Protein AF-A0A5B6YR43-F1 (afdb_monomer_lite)

Organism: Davidia involucrata (NCBI:txid16924)

Foldseek 3Di:
DVVVCVVCVQADDDVPAPPPPPVLVVVLVCLQCVLVVCVVVVNLLVSLVSLVVSVVHPNVHPPVSVLSSLQVNLVSLVPPPDFHDDDPPDPDDPTSNRSSVVSVVVSVVD

pLDDT: mean 85.75, std 12.37, range [51.12, 97.0]

Secondary structure (DSSP, 8-state):
-HHHHHH-TT-SPTT-S-TT-HHHHHHHHHHHHHHHHHHHTT-HHHHHHHHHHHHHS-----HHHHHHHHHHHHHHHHH-S--PPPPTT-S---SHHHHHHHHHHHHHT-

Sequence (110 aa):
LDTVESALPNGMPEGGISEDCKLQEMFHKALELLPKLWIRVGLVDEAITAYRRALVRPWNLDPRRLASVQKDLAATLLYGSVEASLPPQLSTPKNNTEEAILLLFILMKK

InterPro domains:
  IPR043376 Protein NPG1-like [PTHR44102] (1-110)

Structure (mmCIF, N/CA/C/O backbone):
data_AF-A0A5B6YR43-F1
#
_entry.id   AF-A0A5B6YR43-F1
#
loop_
_atom_site.group_PDB
_atom_site.id
_atom_site.type_symbol
_atom_site.label_atom_id
_atom_site.label_alt_id
_atom_site.label_comp_id
_atom_site.label_asym_id
_atom_site.label_entity_id
_atom_site.label_seq_id
_atom_site.pdbx_PDB_ins_code
_atom_site.Cartn_x
_atom_site.Cartn_y
_atom_site.Cartn_z
_atom_site.occupancy
_atom_site.B_iso_or_equiv
_atom_site.auth_seq_id
_atom_site.auth_comp_id
_atom_site.auth_asym_id
_atom_site.auth_atom_id
_atom_site.pdbx_PDB_model_num
ATOM 1 N N . LEU A 1 1 ? 0.861 -11.986 -5.168 1.00 81.56 1 LEU A N 1
ATOM 2 C CA . LEU A 1 1 ? 1.995 -11.057 -4.965 1.00 81.56 1 LEU A CA 1
ATOM 3 C C . LEU A 1 1 ? 3.253 -11.846 -4.617 1.00 81.56 1 LEU A C 1
ATOM 5 O O . LEU A 1 1 ? 4.288 -11.595 -5.218 1.00 81.56 1 LEU A O 1
ATOM 9 N N . ASP A 1 2 ? 3.116 -12.883 -3.788 1.00 87.94 2 ASP A N 1
ATOM 10 C CA . ASP A 1 2 ? 4.211 -13.736 -3.304 1.00 87.94 2 ASP A CA 1
ATOM 11 C C . ASP A 1 2 ? 5.076 -14.334 -4.423 1.00 87.94 2 ASP A C 1
ATOM 13 O O . ASP A 1 2 ? 6.296 -14.306 -4.336 1.00 87.94 2 ASP A O 1
ATOM 17 N N . THR A 1 3 ? 4.475 -14.804 -5.524 1.00 90.00 3 THR A N 1
ATOM 18 C CA . THR A 1 3 ? 5.237 -15.324 -6.674 1.00 90.00 3 THR A CA 1
ATOM 19 C C . THR A 1 3 ? 6.151 -14.261 -7.286 1.00 90.00 3 THR A C 1
ATOM 21 O O . THR A 1 3 ? 7.321 -14.534 -7.540 1.00 90.00 3 THR A O 1
ATOM 24 N N . VAL A 1 4 ? 5.651 -13.038 -7.488 1.00 87.69 4 VAL A N 1
ATOM 25 C CA . VAL A 1 4 ? 6.449 -11.944 -8.066 1.00 87.69 4 VAL A CA 1
ATOM 26 C C . VAL A 1 4 ? 7.500 -11.467 -7.067 1.00 87.69 4 VAL A C 1
ATOM 28 O O . VAL A 1 4 ? 8.645 -11.282 -7.454 1.00 87.69 4 VAL A O 1
ATOM 31 N N . GLU A 1 5 ? 7.153 -11.355 -5.784 1.00 87.31 5 GLU A N 1
ATOM 32 C CA . GLU A 1 5 ? 8.104 -11.032 -4.709 1.00 87.31 5 GLU A CA 1
ATOM 33 C C . GLU A 1 5 ? 9.229 -12.067 -4.596 1.00 87.31 5 GLU A C 1
ATOM 35 O O . GLU A 1 5 ? 10.379 -11.697 -4.381 1.00 87.31 5 GLU A O 1
ATOM 40 N N . SER A 1 6 ? 8.923 -13.353 -4.791 1.00 90.00 6 SER A N 1
ATOM 41 C CA . SER A 1 6 ? 9.926 -14.423 -4.780 1.00 90.00 6 SER A CA 1
ATOM 42 C C . SER A 1 6 ? 10.833 -14.402 -6.013 1.00 90.00 6 SER A C 1
ATOM 44 O O . SER A 1 6 ? 12.028 -14.664 -5.899 1.00 90.00 6 SER A O 1
ATOM 46 N N . ALA A 1 7 ? 10.283 -14.062 -7.183 1.00 90.06 7 ALA A N 1
ATOM 47 C CA . ALA A 1 7 ? 11.036 -13.974 -8.432 1.00 90.06 7 ALA A CA 1
ATOM 48 C C . ALA A 1 7 ? 11.892 -12.699 -8.506 1.00 90.06 7 ALA A C 1
ATOM 50 O O . ALA A 1 7 ? 12.953 -12.698 -9.127 1.00 90.06 7 ALA A O 1
ATOM 51 N N . LEU A 1 8 ? 11.430 -11.620 -7.872 1.00 88.44 8 LEU A N 1
ATOM 52 C CA . LEU A 1 8 ? 12.042 -10.294 -7.872 1.00 88.44 8 LEU A CA 1
ATOM 53 C C . LEU A 1 8 ? 12.242 -9.803 -6.426 1.00 88.44 8 LEU A C 1
ATOM 55 O O . LEU A 1 8 ? 11.600 -8.838 -5.998 1.00 88.44 8 LEU A O 1
ATOM 59 N N . PRO A 1 9 ? 13.145 -10.435 -5.651 1.00 88.06 9 PRO A N 1
ATOM 60 C CA . PRO A 1 9 ? 13.309 -10.142 -4.224 1.00 88.06 9 PRO A CA 1
ATOM 61 C C . PRO A 1 9 ? 13.758 -8.700 -3.949 1.00 88.06 9 PRO A C 1
ATOM 63 O O . PRO A 1 9 ? 13.435 -8.142 -2.898 1.00 88.06 9 PRO A O 1
ATOM 66 N N . ASN A 1 10 ? 14.448 -8.087 -4.915 1.00 88.19 10 ASN A N 1
ATOM 67 C CA . ASN A 1 10 ? 14.954 -6.716 -4.850 1.00 88.19 10 ASN A CA 1
ATOM 68 C C . ASN A 1 10 ? 14.036 -5.697 -5.548 1.00 88.19 10 ASN A C 1
ATOM 70 O O . ASN A 1 10 ? 14.409 -4.536 -5.677 1.00 88.19 10 ASN A O 1
ATOM 74 N N . GLY A 1 11 ? 12.838 -6.105 -5.977 1.00 87.69 11 GLY A N 1
ATOM 75 C CA . GLY A 1 11 ? 11.945 -5.273 -6.779 1.00 87.69 11 GLY A CA 1
ATOM 76 C C . GLY A 1 11 ? 12.218 -5.372 -8.281 1.00 87.69 11 GLY A C 1
ATOM 77 O O . GLY A 1 11 ? 12.884 -6.292 -8.758 1.00 87.69 11 GLY A O 1
ATOM 78 N N . MET A 1 12 ? 11.652 -4.434 -9.035 1.00 87.62 12 MET A N 1
ATOM 79 C CA . MET A 1 12 ? 11.762 -4.403 -10.490 1.00 87.62 12 MET A CA 1
ATOM 80 C C . MET A 1 12 ? 13.168 -3.929 -10.908 1.00 87.62 12 MET A C 1
ATOM 82 O O . MET A 1 12 ? 13.611 -2.899 -10.401 1.00 87.62 12 MET A O 1
ATOM 86 N N . PRO A 1 13 ? 13.878 -4.627 -11.817 1.00 81.81 13 PRO A N 1
ATOM 87 C CA . PRO A 1 13 ? 15.205 -4.209 -12.268 1.00 81.81 13 PRO A CA 1
ATOM 88 C C . PRO A 1 13 ? 15.180 -2.849 -12.979 1.00 81.81 13 PRO A C 1
ATOM 90 O O . PRO A 1 13 ? 14.334 -2.597 -13.842 1.00 81.81 13 PRO A O 1
ATOM 93 N N . GLU A 1 14 ? 16.153 -1.996 -12.655 1.00 70.56 14 GLU A N 1
ATOM 94 C CA . GLU A 1 14 ? 16.368 -0.711 -13.324 1.00 70.56 14 GLU A CA 1
ATOM 95 C C . GLU A 1 14 ? 16.713 -0.947 -14.806 1.00 70.56 14 GLU A C 1
ATOM 97 O O . GLU A 1 14 ? 17.663 -1.656 -15.132 1.00 70.56 14 GLU A O 1
ATOM 102 N N . GLY A 1 15 ? 15.888 -0.418 -15.718 1.00 66.50 15 GLY A N 1
ATOM 103 C CA . GLY A 1 15 ? 16.036 -0.608 -17.170 1.00 66.50 15 GLY A CA 1
ATOM 104 C C . GLY A 1 15 ? 15.671 -2.003 -17.706 1.00 66.50 15 GLY A C 1
ATOM 105 O O . GLY A 1 15 ? 15.882 -2.268 -18.888 1.00 66.50 15 GLY A O 1
ATOM 106 N N . GLY A 1 16 ? 15.142 -2.905 -16.869 1.00 56.47 16 GLY A N 1
ATOM 107 C CA . GLY A 1 16 ? 15.046 -4.339 -17.179 1.00 56.47 16 GLY A CA 1
ATOM 108 C C . GLY A 1 16 ? 13.718 -4.843 -17.745 1.00 56.47 16 GLY A C 1
ATOM 109 O O . GLY A 1 16 ? 13.606 -6.022 -18.072 1.00 56.47 16 GLY A O 1
ATOM 110 N N . ILE A 1 17 ? 12.710 -3.991 -17.890 1.00 59.12 17 ILE A N 1
ATOM 111 C CA . ILE A 1 17 ? 11.460 -4.327 -18.565 1.00 59.12 17 ILE A CA 1
ATOM 112 C C . ILE A 1 17 ? 11.081 -3.094 -19.389 1.00 59.12 17 ILE A C 1
ATOM 114 O O . ILE A 1 17 ? 11.035 -1.996 -18.846 1.00 59.12 17 ILE A O 1
ATOM 118 N N . SER A 1 18 ? 10.894 -3.258 -20.705 1.00 60.09 18 SER A N 1
ATOM 119 C CA . SER A 1 18 ? 10.463 -2.166 -21.595 1.00 60.09 18 SER A CA 1
ATOM 120 C C . SER A 1 18 ? 9.305 -1.397 -20.947 1.00 60.09 18 SER A C 1
ATOM 122 O O . SER A 1 18 ? 8.396 -2.037 -20.421 1.00 60.09 18 SER A O 1
ATOM 124 N N . GLU A 1 19 ? 9.328 -0.058 -20.987 1.00 58.72 19 GLU A N 1
ATOM 125 C CA . GLU A 1 19 ? 8.251 0.806 -20.458 1.00 58.72 19 GLU A CA 1
ATOM 126 C C . GLU A 1 19 ? 6.852 0.395 -20.965 1.00 58.72 19 GLU A C 1
ATOM 128 O O . GLU A 1 19 ? 5.862 0.604 -20.269 1.00 58.72 19 GLU A O 1
ATOM 133 N N . ASP A 1 20 ? 6.776 -0.294 -22.112 1.00 63.44 20 ASP A N 1
ATOM 134 C CA . ASP A 1 20 ? 5.547 -0.823 -22.716 1.00 63.44 20 ASP A CA 1
ATOM 135 C C . ASP A 1 20 ? 5.263 -2.303 -22.400 1.00 63.44 20 ASP A C 1
ATOM 137 O O . ASP A 1 20 ? 4.423 -2.960 -23.034 1.00 63.44 20 ASP A O 1
ATOM 141 N N . CYS A 1 21 ? 5.951 -2.889 -21.423 1.00 79.81 21 CYS A N 1
ATOM 142 C CA . CYS A 1 21 ? 5.698 -4.266 -21.046 1.00 79.81 21 CYS A CA 1
ATOM 143 C C . CYS A 1 21 ? 4.336 -4.383 -20.369 1.00 79.81 21 CYS A C 1
ATOM 145 O O . CYS A 1 21 ? 4.147 -4.062 -19.193 1.00 79.81 21 CYS A O 1
ATOM 147 N N . LYS A 1 22 ? 3.387 -4.952 -21.112 1.00 86.69 22 LYS A N 1
ATOM 148 C CA . LYS A 1 22 ? 2.031 -5.240 -20.634 1.00 86.69 22 LYS A CA 1
ATOM 149 C C . LYS A 1 22 ? 2.018 -5.984 -19.298 1.00 86.69 22 LYS A C 1
ATOM 151 O O . LYS A 1 22 ? 1.121 -5.750 -18.497 1.00 86.69 22 LYS A O 1
ATOM 156 N N . LEU A 1 23 ? 3.003 -6.847 -19.039 1.00 86.81 23 LEU A N 1
ATOM 157 C CA . LEU A 1 23 ? 3.093 -7.578 -17.777 1.00 86.81 23 LEU A CA 1
ATOM 158 C C . LEU A 1 23 ? 3.377 -6.650 -16.587 1.00 86.81 23 LEU A C 1
ATOM 160 O O . LEU A 1 23 ? 2.747 -6.801 -15.543 1.00 86.81 23 LEU A O 1
ATOM 164 N N . GLN A 1 24 ? 4.279 -5.679 -16.747 1.00 87.25 24 GLN A N 1
ATOM 165 C CA . GLN A 1 24 ? 4.578 -4.701 -15.701 1.00 87.25 24 GLN A CA 1
ATOM 166 C C . GLN A 1 24 ? 3.365 -3.809 -15.430 1.00 87.25 24 GLN A C 1
ATOM 168 O O . GLN A 1 24 ? 2.976 -3.644 -14.278 1.00 87.25 24 GLN A O 1
ATOM 173 N N . GLU A 1 25 ? 2.703 -3.327 -16.480 1.00 89.62 25 GLU A N 1
ATOM 174 C CA . GLU A 1 25 ? 1.474 -2.537 -16.357 1.00 89.62 25 GLU A CA 1
ATOM 175 C C . GLU A 1 25 ? 0.340 -3.322 -15.664 1.00 89.62 25 GLU A C 1
ATOM 177 O O . GLU A 1 25 ? -0.372 -2.793 -14.806 1.00 89.62 25 GLU A O 1
ATOM 182 N N . MET A 1 26 ? 0.171 -4.608 -15.994 1.00 91.62 26 MET A N 1
ATOM 183 C CA . MET A 1 26 ? -0.778 -5.492 -15.305 1.00 91.62 26 MET A CA 1
ATOM 184 C C . MET A 1 26 ? -0.420 -5.662 -13.828 1.00 91.62 26 MET A C 1
ATOM 186 O O . MET A 1 26 ? -1.305 -5.640 -12.972 1.00 91.62 26 MET A O 1
ATOM 190 N N . PHE A 1 27 ? 0.868 -5.812 -13.524 1.00 91.88 27 PHE A N 1
ATOM 191 C CA . PHE A 1 27 ? 1.347 -5.942 -12.156 1.00 91.88 27 PHE A CA 1
ATOM 192 C C . PHE A 1 27 ? 1.128 -4.655 -11.349 1.00 91.88 27 PHE A C 1
ATOM 194 O O . PHE A 1 27 ? 0.603 -4.722 -10.239 1.00 91.88 27 PHE A O 1
ATOM 201 N N . HIS A 1 28 ? 1.418 -3.482 -11.917 1.00 93.00 28 HIS A N 1
ATOM 202 C CA . HIS A 1 28 ? 1.127 -2.185 -11.294 1.00 93.00 28 HIS A CA 1
ATOM 203 C C . HIS A 1 28 ? -0.360 -2.019 -10.984 1.00 93.00 28 HIS A C 1
ATOM 205 O O . HIS A 1 28 ? -0.716 -1.675 -9.859 1.00 93.00 28 HIS A O 1
ATOM 211 N N . LYS A 1 29 ? -1.242 -2.358 -11.933 1.00 93.94 29 LYS A N 1
ATOM 212 C CA . LYS A 1 29 ? -2.693 -2.377 -11.685 1.00 93.94 29 LYS A CA 1
ATOM 213 C C . LYS A 1 29 ? -3.079 -3.342 -10.570 1.00 93.94 29 LYS A C 1
ATOM 215 O O . LYS A 1 29 ? -3.940 -3.013 -9.760 1.00 93.94 29 LYS A O 1
ATOM 220 N N . ALA A 1 30 ? -2.466 -4.523 -10.507 1.00 94.69 30 ALA A N 1
ATOM 221 C CA . ALA A 1 30 ? -2.735 -5.479 -9.438 1.00 94.69 30 ALA A CA 1
ATOM 222 C C . ALA A 1 30 ? -2.334 -4.922 -8.061 1.00 94.69 30 ALA A C 1
ATOM 224 O O . ALA A 1 30 ? -3.101 -5.076 -7.113 1.00 94.69 30 ALA A O 1
ATOM 225 N N . LEU A 1 31 ? -1.192 -4.229 -7.960 1.00 94.75 31 LEU A N 1
ATOM 226 C CA . LEU A 1 31 ? -0.754 -3.564 -6.726 1.00 94.75 31 LEU A CA 1
ATOM 227 C C . LEU A 1 31 ? -1.746 -2.487 -6.256 1.00 94.75 31 LEU A C 1
ATOM 229 O O . LEU A 1 31 ? -1.969 -2.346 -5.058 1.00 94.75 31 LEU A O 1
ATOM 233 N N . GLU A 1 32 ? -2.380 -1.762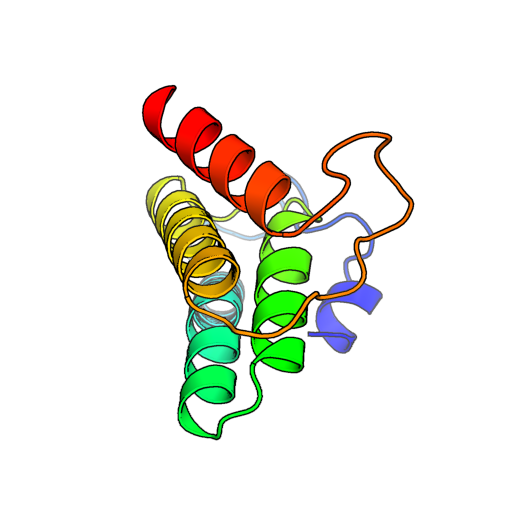 -7.180 1.00 94.38 32 GLU A N 1
ATOM 234 C CA . GLU A 1 32 ? -3.388 -0.745 -6.850 1.00 94.38 32 GLU A CA 1
ATOM 235 C C . GLU A 1 32 ? -4.770 -1.331 -6.528 1.00 94.38 32 GLU A C 1
ATOM 237 O O . GLU A 1 32 ? -5.492 -0.800 -5.682 1.00 94.38 32 GLU A O 1
ATOM 242 N N . LEU A 1 33 ? -5.180 -2.394 -7.226 1.00 96.00 33 LEU A N 1
ATOM 243 C CA . LEU A 1 33 ? -6.539 -2.935 -7.142 1.00 96.00 33 LEU A CA 1
ATOM 244 C C . LEU A 1 33 ? -6.703 -3.981 -6.041 1.00 96.00 33 LEU A C 1
ATOM 246 O O . LEU A 1 33 ? -7.767 -4.034 -5.426 1.00 96.00 33 LEU A O 1
ATOM 250 N N . LEU A 1 34 ? -5.685 -4.802 -5.774 1.00 95.81 34 LEU A N 1
ATOM 251 C CA . LEU A 1 34 ? -5.772 -5.882 -4.789 1.00 95.81 34 LEU A CA 1
ATOM 252 C C . LEU A 1 34 ? -6.165 -5.377 -3.387 1.00 95.81 34 LEU A C 1
ATOM 254 O O . LEU A 1 34 ? -7.124 -5.914 -2.832 1.00 95.81 34 LEU A O 1
ATOM 258 N N . PRO A 1 35 ? -5.544 -4.318 -2.828 1.00 96.19 35 PRO A N 1
ATOM 259 C CA . PRO A 1 35 ? -5.966 -3.784 -1.534 1.00 96.19 35 PRO A CA 1
ATOM 260 C C . PRO A 1 35 ? -7.423 -3.297 -1.537 1.00 96.19 35 PRO A C 1
ATOM 262 O O . PRO A 1 35 ? -8.167 -3.514 -0.583 1.00 96.19 35 PRO A O 1
ATOM 265 N N . LYS A 1 36 ? -7.872 -2.685 -2.640 1.00 95.75 36 LYS A N 1
ATOM 266 C CA . LYS A 1 36 ? -9.250 -2.186 -2.793 1.00 95.75 36 LYS A CA 1
ATOM 267 C C . LYS A 1 36 ? -10.262 -3.327 -2.837 1.00 95.75 36 LYS A C 1
ATOM 269 O O . LYS A 1 36 ? -11.376 -3.171 -2.341 1.00 95.75 36 LYS A O 1
ATOM 274 N N . LEU A 1 37 ? -9.893 -4.466 -3.423 1.00 97.00 37 LEU A N 1
ATOM 275 C CA . LEU A 1 37 ? -10.719 -5.672 -3.416 1.00 97.00 37 LEU A CA 1
ATOM 276 C C . LEU A 1 37 ? -10.845 -6.250 -2.005 1.00 97.00 37 LEU A C 1
ATOM 278 O O . LEU A 1 37 ? -11.959 -6.579 -1.607 1.00 97.00 37 LEU A O 1
ATOM 282 N N . TRP A 1 38 ? -9.754 -6.292 -1.234 1.00 95.94 38 TRP A N 1
ATOM 283 C CA . TRP A 1 38 ? -9.790 -6.729 0.166 1.00 95.94 38 TRP A CA 1
ATOM 284 C C . TRP A 1 38 ? -10.711 -5.862 1.029 1.00 95.94 38 TRP A C 1
ATOM 286 O O . TRP A 1 38 ? -11.564 -6.390 1.742 1.00 95.94 38 TRP A O 1
ATOM 296 N N . ILE A 1 39 ? -10.649 -4.536 0.870 1.00 94.56 39 ILE A N 1
ATOM 297 C CA . ILE A 1 39 ? -11.563 -3.608 1.557 1.00 94.56 39 ILE A CA 1
ATOM 298 C C . ILE A 1 39 ? -13.029 -3.927 1.238 1.00 94.56 39 ILE A C 1
ATOM 300 O O . ILE A 1 39 ? -13.866 -3.940 2.138 1.00 94.56 39 ILE A O 1
ATOM 304 N N . ARG A 1 40 ? -13.360 -4.215 -0.029 1.00 94.62 40 ARG A N 1
ATOM 305 C CA . ARG A 1 40 ? -14.747 -4.501 -0.446 1.00 94.62 40 ARG A CA 1
ATOM 306 C C . ARG A 1 40 ? -15.340 -5.747 0.205 1.00 94.62 40 ARG A C 1
ATOM 308 O O . ARG A 1 40 ? -16.559 -5.836 0.298 1.00 94.62 40 ARG A O 1
ATOM 315 N N . VAL A 1 41 ? -14.503 -6.688 0.633 1.00 96.06 41 VAL A N 1
ATOM 316 C CA . VAL A 1 41 ? -14.933 -7.904 1.337 1.00 96.06 41 VAL A CA 1
ATOM 317 C C . VAL A 1 41 ? -14.742 -7.807 2.856 1.00 96.06 41 VAL A C 1
ATOM 319 O O . VAL A 1 41 ? -14.923 -8.799 3.552 1.00 96.06 41 VAL A O 1
ATOM 322 N N . GLY A 1 42 ? -14.404 -6.622 3.381 1.00 91.94 42 GLY A N 1
ATOM 323 C CA . GLY A 1 42 ? -14.233 -6.373 4.817 1.00 91.94 42 GLY A CA 1
ATOM 324 C C . GLY A 1 42 ? -12.896 -6.843 5.401 1.00 91.94 42 GLY A C 1
ATOM 325 O O . GLY A 1 42 ? -12.719 -6.800 6.614 1.00 91.94 42 GLY A O 1
ATOM 326 N N . LEU A 1 43 ? -11.951 -7.262 4.558 1.00 93.69 43 LEU A N 1
ATOM 327 C CA . LEU A 1 43 ? -10.637 -7.778 4.948 1.00 93.69 43 LEU A CA 1
ATOM 328 C C . LEU A 1 43 ? -9.613 -6.635 5.020 1.00 93.69 43 LEU A C 1
ATOM 330 O O . LEU A 1 43 ? -8.794 -6.424 4.124 1.00 93.69 43 LEU A O 1
ATOM 334 N N . VAL A 1 44 ? -9.739 -5.804 6.057 1.00 92.31 44 VAL A N 1
ATOM 335 C CA . VAL A 1 44 ? -8.960 -4.560 6.198 1.00 92.31 44 VAL A CA 1
ATOM 336 C C . VAL A 1 44 ? -7.481 -4.836 6.490 1.00 92.31 44 VAL A C 1
ATOM 338 O O . VAL A 1 44 ? -6.622 -4.145 5.941 1.00 92.31 44 VAL A O 1
ATOM 341 N N . ASP A 1 45 ? -7.159 -5.864 7.275 1.00 92.00 45 ASP A N 1
ATOM 342 C CA . ASP A 1 45 ? -5.772 -6.235 7.593 1.00 92.00 45 ASP A CA 1
ATOM 343 C C . ASP A 1 45 ? -5.003 -6.724 6.364 1.00 92.00 45 ASP A C 1
ATOM 345 O O . ASP A 1 45 ? -3.843 -6.358 6.132 1.00 92.00 45 ASP A O 1
ATOM 349 N N . GLU A 1 46 ? -5.666 -7.504 5.517 1.00 93.50 46 GLU A N 1
ATOM 350 C CA . GLU A 1 46 ? -5.143 -7.975 4.242 1.00 93.50 46 GLU A CA 1
ATOM 351 C C . GLU A 1 46 ? -4.952 -6.810 3.268 1.00 93.50 46 GLU A C 1
ATOM 353 O O . GLU A 1 46 ? -3.951 -6.763 2.548 1.00 93.50 46 GLU A O 1
ATOM 358 N N . ALA A 1 47 ? -5.864 -5.832 3.276 1.00 94.88 47 ALA A N 1
ATOM 359 C CA . ALA A 1 47 ? -5.720 -4.612 2.493 1.00 94.88 47 ALA A CA 1
ATOM 360 C C . ALA A 1 47 ? -4.503 -3.789 2.935 1.00 94.88 47 ALA A C 1
ATOM 362 O O . ALA A 1 47 ? -3.686 -3.411 2.092 1.00 94.88 47 ALA A O 1
ATOM 363 N N . ILE A 1 48 ? -4.345 -3.549 4.243 1.00 94.12 48 ILE A N 1
ATOM 364 C CA . ILE A 1 48 ? -3.191 -2.835 4.811 1.00 94.12 48 ILE A CA 1
ATOM 365 C C . ILE A 1 48 ? -1.896 -3.568 4.457 1.00 94.12 48 ILE A C 1
ATOM 367 O O . ILE A 1 48 ? -0.945 -2.952 3.971 1.00 94.12 48 ILE A O 1
ATOM 371 N N . THR A 1 49 ? -1.868 -4.891 4.627 1.00 92.50 49 THR A N 1
ATOM 372 C CA . THR A 1 49 ? -0.719 -5.723 4.253 1.00 92.50 49 THR A CA 1
ATOM 373 C C . THR A 1 49 ? -0.381 -5.577 2.770 1.00 92.50 49 THR A C 1
ATOM 375 O O . THR A 1 49 ? 0.781 -5.365 2.419 1.00 92.50 49 THR A O 1
ATOM 378 N N . ALA A 1 50 ? -1.381 -5.639 1.888 1.00 94.25 50 ALA A N 1
ATOM 379 C CA . ALA A 1 50 ? -1.185 -5.509 0.449 1.00 94.25 50 ALA A CA 1
ATOM 380 C C . ALA A 1 50 ? -0.667 -4.113 0.052 1.00 94.25 50 ALA A C 1
ATOM 382 O O . ALA A 1 50 ? 0.270 -4.016 -0.741 1.00 94.25 50 ALA A O 1
ATOM 383 N N . TYR A 1 51 ? -1.211 -3.043 0.639 1.00 95.62 51 TYR A N 1
ATOM 384 C CA . TYR A 1 51 ? -0.714 -1.681 0.435 1.00 95.62 51 TYR A CA 1
ATOM 385 C C . TYR A 1 51 ? 0.737 -1.520 0.902 1.00 95.62 51 TYR A C 1
ATOM 387 O O . TYR A 1 51 ? 1.568 -1.012 0.151 1.00 95.62 51 TYR A O 1
ATOM 395 N N . ARG A 1 52 ? 1.074 -1.985 2.113 1.00 93.12 52 ARG A N 1
ATOM 396 C CA . ARG A 1 52 ? 2.448 -1.917 2.637 1.00 93.12 52 ARG A CA 1
ATOM 397 C C . ARG A 1 52 ? 3.417 -2.665 1.719 1.00 93.12 52 ARG A C 1
ATOM 399 O O . ARG A 1 52 ? 4.453 -2.116 1.355 1.00 93.12 52 ARG A O 1
ATOM 406 N N . ARG A 1 53 ? 3.066 -3.867 1.249 1.00 91.31 53 ARG A N 1
ATOM 407 C CA . ARG A 1 53 ? 3.890 -4.620 0.282 1.00 91.31 53 ARG A CA 1
ATOM 408 C C . ARG A 1 53 ? 4.091 -3.883 -1.048 1.00 91.31 53 ARG A C 1
ATOM 410 O O . ARG A 1 53 ? 5.187 -3.917 -1.610 1.00 91.31 53 ARG A O 1
ATOM 417 N N . ALA A 1 54 ? 3.075 -3.164 -1.527 1.00 93.69 54 ALA A N 1
ATOM 418 C CA . ALA A 1 54 ? 3.196 -2.322 -2.717 1.00 93.69 54 ALA A CA 1
ATOM 419 C C . ALA A 1 54 ? 4.166 -1.136 -2.531 1.00 93.69 54 ALA A C 1
ATOM 421 O O . ALA A 1 54 ? 4.684 -0.626 -3.521 1.00 93.69 54 ALA A O 1
ATOM 422 N N . LEU A 1 55 ? 4.434 -0.706 -1.293 1.00 92.44 55 LEU A N 1
ATOM 423 C CA . LEU A 1 55 ? 5.318 0.426 -0.981 1.00 92.44 55 LEU A CA 1
ATOM 424 C C . LEU A 1 55 ? 6.730 0.018 -0.527 1.00 92.44 55 LEU A C 1
ATOM 426 O O . LEU A 1 55 ? 7.651 0.822 -0.626 1.00 92.44 55 LEU A O 1
ATOM 430 N N . VAL A 1 56 ? 6.919 -1.207 -0.025 1.00 87.75 56 VAL A N 1
ATOM 431 C CA . VAL A 1 56 ? 8.194 -1.665 0.569 1.00 87.75 56 VAL A CA 1
ATOM 432 C C . VAL A 1 56 ? 9.300 -1.906 -0.465 1.00 87.75 56 VAL A C 1
ATOM 434 O O . VAL A 1 56 ? 10.482 -1.796 -0.137 1.00 87.75 56 VAL A O 1
ATOM 437 N N . ARG A 1 57 ? 8.953 -2.271 -1.702 1.00 85.50 57 ARG A N 1
ATOM 438 C CA . ARG A 1 57 ? 9.923 -2.631 -2.749 1.00 85.50 57 ARG A CA 1
ATOM 439 C C . ARG A 1 57 ? 9.868 -1.654 -3.927 1.00 85.50 57 ARG A C 1
ATOM 441 O O . ARG A 1 57 ? 8.799 -1.118 -4.226 1.00 85.50 57 ARG A O 1
ATOM 448 N N . PRO A 1 58 ? 10.988 -1.455 -4.646 1.00 88.38 58 PRO A N 1
ATOM 449 C CA . PRO A 1 58 ? 11.023 -0.599 -5.825 1.00 88.38 58 PRO A CA 1
ATOM 450 C C . PRO A 1 58 ? 10.360 -1.307 -7.018 1.00 88.38 58 PRO A C 1
ATOM 452 O O . PRO A 1 58 ? 11.018 -1.891 -7.871 1.00 88.38 58 PRO A O 1
ATOM 455 N N . TRP A 1 59 ? 9.028 -1.274 -7.094 1.00 91.00 59 TRP A N 1
ATOM 456 C CA . TRP A 1 59 ? 8.259 -1.890 -8.189 1.00 91.00 59 TRP A CA 1
ATOM 457 C C . TRP A 1 59 ? 8.220 -1.062 -9.479 1.00 91.00 59 TRP A C 1
ATOM 459 O O . TRP A 1 59 ? 7.489 -1.412 -10.406 1.00 91.00 59 TRP A O 1
ATOM 469 N N . ASN A 1 60 ? 8.978 0.037 -9.542 1.00 89.81 60 ASN A N 1
ATOM 470 C CA . ASN A 1 60 ? 8.943 1.003 -10.640 1.00 89.81 60 ASN A CA 1
ATOM 471 C C . ASN A 1 60 ? 7.522 1.563 -10.890 1.00 89.81 60 ASN A C 1
ATOM 473 O O . ASN A 1 60 ? 7.092 1.701 -12.030 1.00 89.81 60 ASN A O 1
ATOM 477 N N . LEU A 1 61 ? 6.752 1.808 -9.819 1.00 90.56 61 LEU A N 1
ATOM 478 C CA . LEU A 1 61 ? 5.451 2.477 -9.914 1.00 90.56 61 LEU A CA 1
ATOM 479 C C . LEU A 1 61 ? 5.657 3.933 -10.331 1.00 90.56 61 LEU A C 1
ATOM 481 O O . LEU A 1 61 ? 6.470 4.639 -9.731 1.00 90.56 61 LEU A O 1
ATOM 485 N N . ASP A 1 62 ? 4.874 4.402 -11.300 1.00 89.81 62 ASP A N 1
ATOM 486 C CA . ASP A 1 62 ? 4.926 5.807 -11.681 1.00 89.81 62 ASP A CA 1
ATOM 487 C C . ASP A 1 62 ? 4.491 6.722 -10.515 1.00 89.81 62 ASP A C 1
ATOM 489 O O . ASP A 1 62 ? 3.752 6.304 -9.608 1.00 89.81 62 ASP A O 1
ATOM 493 N N . PRO A 1 63 ? 4.915 7.999 -10.517 1.00 91.62 63 PRO A N 1
ATOM 494 C CA . PRO A 1 63 ? 4.653 8.905 -9.408 1.00 91.62 63 PRO A CA 1
ATOM 495 C C . PRO A 1 63 ? 3.176 9.073 -9.038 1.00 91.62 63 PRO A C 1
ATOM 497 O O . PRO A 1 63 ? 2.906 9.348 -7.864 1.00 91.62 63 PRO A O 1
ATOM 500 N N . ARG A 1 64 ? 2.240 8.924 -9.991 1.00 93.25 64 ARG A N 1
ATOM 501 C CA . ARG A 1 64 ? 0.797 9.066 -9.748 1.00 93.25 64 ARG A CA 1
ATOM 502 C C . ARG A 1 64 ? 0.230 7.826 -9.071 1.00 93.25 64 ARG A C 1
ATOM 504 O O . ARG A 1 64 ? -0.491 7.974 -8.086 1.00 93.25 64 ARG A O 1
ATOM 511 N N . ARG A 1 65 ? 0.596 6.625 -9.528 1.00 94.00 65 ARG A N 1
ATOM 512 C CA . ARG A 1 65 ? 0.190 5.370 -8.867 1.00 94.00 65 ARG A CA 1
ATOM 513 C C . ARG A 1 65 ? 0.749 5.274 -7.463 1.00 94.00 65 ARG A C 1
ATOM 515 O O . ARG A 1 65 ? 0.006 4.989 -6.530 1.00 94.00 65 ARG A O 1
ATOM 522 N N . LEU A 1 66 ? 2.032 5.599 -7.292 1.00 94.50 66 LEU A N 1
ATOM 523 C CA . LEU A 1 66 ? 2.656 5.623 -5.972 1.00 94.50 66 LEU A CA 1
ATOM 524 C C . LEU A 1 66 ? 1.902 6.568 -5.028 1.00 94.50 66 LEU A C 1
ATOM 526 O O . LEU A 1 66 ? 1.590 6.191 -3.901 1.00 94.50 66 LEU A O 1
ATOM 530 N N . ALA A 1 67 ? 1.540 7.760 -5.514 1.00 95.12 67 ALA A N 1
ATOM 531 C CA . ALA A 1 67 ? 0.761 8.708 -4.729 1.00 95.12 67 ALA A CA 1
ATOM 532 C C . ALA A 1 67 ? -0.647 8.180 -4.393 1.00 95.12 67 ALA A C 1
ATOM 534 O O . ALA A 1 67 ? -1.116 8.358 -3.269 1.00 95.12 67 ALA A O 1
ATOM 535 N N . SER A 1 68 ? -1.314 7.494 -5.330 1.00 95.88 68 SER A N 1
ATOM 536 C CA . SER A 1 68 ? -2.613 6.865 -5.068 1.00 95.88 68 SER A CA 1
ATOM 537 C C . SER A 1 68 ? -2.512 5.793 -3.985 1.00 95.88 68 SER A C 1
ATOM 539 O O . SER A 1 68 ? -3.311 5.811 -3.056 1.00 95.88 68 SER A O 1
ATOM 541 N N . VAL A 1 69 ? -1.528 4.893 -4.072 1.00 96.50 69 VAL A N 1
ATOM 542 C CA . VAL A 1 69 ? -1.307 3.816 -3.091 1.00 96.50 69 VAL A CA 1
ATOM 543 C C . VAL A 1 69 ? -1.013 4.397 -1.705 1.00 96.50 69 VAL A C 1
ATOM 545 O O . VAL A 1 69 ? -1.614 3.967 -0.725 1.00 96.50 69 VAL A O 1
ATOM 548 N N . GLN A 1 70 ? -0.147 5.413 -1.613 1.00 96.06 70 GLN A N 1
ATOM 549 C CA . GLN A 1 70 ? 0.162 6.102 -0.352 1.00 96.06 70 GLN A CA 1
ATOM 550 C C . GLN A 1 70 ? -1.077 6.768 0.258 1.00 96.06 70 GLN A C 1
ATOM 552 O O . GLN A 1 70 ? -1.327 6.629 1.455 1.00 96.06 70 GLN A O 1
ATOM 557 N N . LYS A 1 71 ? -1.870 7.471 -0.563 1.00 96.50 71 LYS A N 1
ATOM 558 C CA . LYS A 1 71 ? -3.088 8.157 -0.115 1.00 96.50 71 LYS A CA 1
ATOM 559 C C . LYS A 1 71 ? -4.137 7.162 0.373 1.00 96.50 71 LYS A C 1
ATOM 561 O O . LYS A 1 71 ? -4.739 7.369 1.424 1.00 96.50 71 LYS A O 1
ATOM 566 N N . ASP A 1 72 ? -4.351 6.092 -0.387 1.00 96.62 72 ASP A N 1
ATOM 567 C CA . ASP A 1 72 ? -5.363 5.087 -0.079 1.00 96.62 72 ASP A CA 1
ATOM 568 C C . ASP A 1 72 ? -4.974 4.285 1.179 1.00 9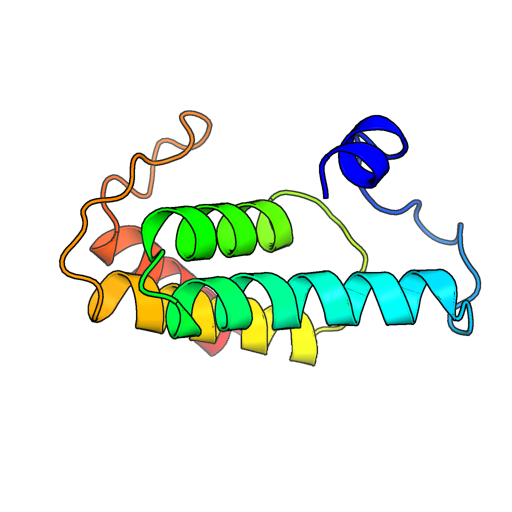6.62 72 ASP A C 1
ATOM 570 O O . ASP A 1 72 ? -5.836 4.015 2.020 1.00 96.62 72 ASP A O 1
ATOM 574 N N . LEU A 1 73 ? -3.682 3.988 1.378 1.00 96.06 73 LEU A N 1
ATOM 575 C CA . LEU A 1 73 ? -3.183 3.406 2.627 1.00 96.06 73 LEU A CA 1
ATOM 576 C C . LEU A 1 73 ? -3.387 4.357 3.810 1.00 96.06 73 LEU A C 1
ATOM 578 O O . LEU A 1 73 ? -3.945 3.941 4.819 1.00 96.06 73 LEU A O 1
ATOM 582 N N . ALA A 1 74 ? -3.002 5.631 3.687 1.00 95.69 74 ALA A N 1
ATOM 583 C CA . ALA A 1 74 ? -3.185 6.607 4.761 1.00 95.69 74 ALA A CA 1
ATOM 584 C C . ALA A 1 74 ? -4.662 6.735 5.172 1.00 95.69 74 ALA A C 1
ATOM 586 O O . ALA A 1 74 ? -4.977 6.721 6.359 1.00 95.69 74 ALA A O 1
ATOM 587 N N . ALA A 1 75 ? -5.579 6.783 4.202 1.00 94.94 75 ALA A N 1
ATOM 588 C CA . ALA A 1 75 ? -7.012 6.780 4.479 1.00 94.94 75 ALA A CA 1
ATO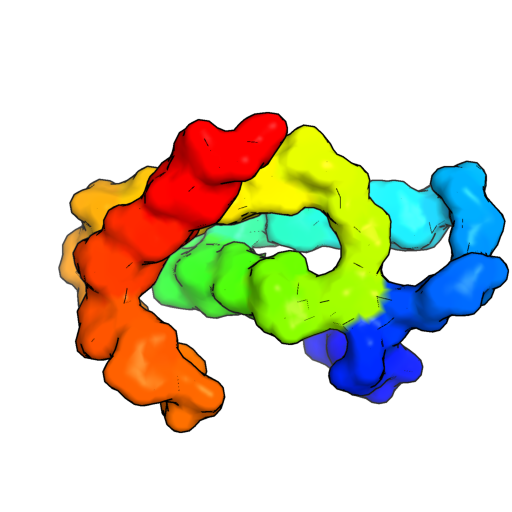M 589 C C . ALA A 1 75 ? -7.452 5.487 5.189 1.00 94.94 75 ALA A C 1
ATOM 591 O O . ALA A 1 75 ? -8.176 5.546 6.179 1.00 94.94 75 ALA A O 1
ATOM 592 N N . THR A 1 76 ? -6.982 4.326 4.728 1.00 94.31 76 THR A N 1
ATOM 593 C CA . THR A 1 76 ? -7.319 3.028 5.336 1.00 94.31 76 THR A CA 1
ATOM 594 C C . THR A 1 76 ? -6.825 2.934 6.783 1.00 94.31 76 THR A C 1
ATOM 596 O O . THR A 1 76 ? -7.554 2.449 7.639 1.00 94.31 76 THR A O 1
ATOM 599 N N . LEU A 1 77 ? -5.629 3.447 7.078 1.00 93.62 77 LEU A N 1
ATOM 600 C CA . LEU A 1 77 ? -5.050 3.464 8.425 1.00 93.62 77 LEU A CA 1
ATOM 601 C C . LEU A 1 77 ? -5.775 4.425 9.379 1.00 93.62 77 LEU A C 1
ATOM 603 O O . LEU A 1 77 ? -5.860 4.135 10.567 1.00 93.62 77 LEU A O 1
ATOM 607 N N . LEU A 1 78 ? -6.292 5.553 8.876 1.00 91.69 78 LEU A N 1
ATOM 608 C CA . LEU A 1 78 ? -7.018 6.544 9.684 1.00 91.69 78 LEU A CA 1
ATOM 609 C C . LEU A 1 78 ? -8.477 6.158 9.947 1.00 91.69 78 LEU A C 1
ATOM 611 O O . LEU A 1 78 ? -9.011 6.481 11.004 1.00 91.69 78 LEU A O 1
ATOM 615 N N . TYR A 1 79 ? -9.132 5.512 8.980 1.00 83.56 79 TYR A N 1
ATOM 616 C CA . TYR A 1 79 ? -10.545 5.133 9.083 1.00 83.56 79 TYR A CA 1
ATOM 617 C C . TYR A 1 79 ? -10.762 3.676 9.514 1.00 83.56 79 TYR A C 1
ATOM 619 O O . TYR A 1 79 ? -11.868 3.320 9.917 1.00 83.56 79 TYR A O 1
ATOM 627 N N . GLY A 1 80 ? -9.738 2.825 9.432 1.00 72.31 80 GLY A N 1
ATOM 628 C CA . GLY A 1 80 ? -9.795 1.447 9.907 1.00 72.31 80 GLY A CA 1
ATOM 629 C C . GLY A 1 80 ? -9.723 1.386 11.431 1.00 72.31 80 GLY A C 1
ATOM 630 O O . GLY A 1 80 ? -8.821 1.950 12.038 1.00 72.31 80 GLY A O 1
ATOM 631 N N . SER A 1 81 ? -10.642 0.656 12.067 1.00 64.69 81 SER A N 1
ATOM 632 C CA . SER A 1 81 ? -10.638 0.431 13.522 1.00 64.69 81 SER A CA 1
ATOM 633 C C . SER A 1 81 ? -9.599 -0.600 13.984 1.00 64.69 81 SER A C 1
ATOM 635 O O . SER A 1 81 ? -9.682 -1.087 15.110 1.00 64.69 81 SER A O 1
ATOM 637 N N . VAL A 1 82 ? -8.683 -1.006 13.104 1.00 64.31 82 VAL A N 1
ATOM 638 C CA . VAL A 1 82 ? -7.738 -2.092 13.353 1.00 64.31 82 VAL A CA 1
ATOM 639 C C . VAL A 1 82 ? -6.347 -1.509 13.532 1.00 64.31 82 VAL A C 1
ATOM 641 O O . VAL A 1 82 ? -5.860 -0.808 12.647 1.00 64.31 82 VAL A O 1
ATOM 644 N N . GLU A 1 83 ? -5.697 -1.803 14.659 1.00 68.31 83 GLU A N 1
ATOM 645 C CA . GLU A 1 83 ? -4.260 -1.576 14.808 1.00 68.31 83 GLU A CA 1
ATOM 646 C C . GLU A 1 83 ? -3.504 -2.699 14.094 1.00 68.31 83 GLU A C 1
ATOM 648 O O . GLU A 1 83 ? -3.394 -3.820 14.588 1.00 68.31 83 GLU A O 1
ATOM 653 N N . ALA A 1 84 ? -2.993 -2.401 12.903 1.00 63.44 84 ALA A N 1
ATOM 654 C CA . ALA A 1 84 ? -2.285 -3.376 12.091 1.00 63.44 84 ALA A CA 1
ATOM 655 C C . ALA A 1 84 ? -0.819 -3.442 12.527 1.00 63.44 84 ALA A C 1
ATOM 657 O O . ALA A 1 84 ? -0.121 -2.426 12.534 1.00 63.44 84 ALA A O 1
ATOM 658 N N . SER A 1 85 ? -0.318 -4.647 12.810 1.00 64.44 85 SER A N 1
ATOM 659 C CA . SER A 1 85 ? 1.081 -4.862 13.195 1.00 64.44 85 SER A CA 1
ATOM 660 C C . SER A 1 85 ? 2.039 -4.271 12.158 1.00 64.44 85 SER A C 1
ATOM 662 O O . SER A 1 85 ? 1.943 -4.579 10.966 1.00 64.44 85 SER A O 1
ATOM 664 N N . LEU A 1 86 ? 2.956 -3.417 12.604 1.00 62.19 86 LEU A N 1
ATOM 665 C CA . LEU A 1 86 ? 3.912 -2.729 11.742 1.00 62.19 86 LEU A CA 1
ATOM 666 C C . LEU A 1 86 ? 5.100 -3.631 11.371 1.00 62.19 86 LEU A C 1
ATOM 668 O O . LEU A 1 86 ? 5.528 -4.449 12.191 1.00 62.19 86 LEU A O 1
ATOM 672 N N . PRO A 1 87 ? 5.680 -3.485 10.163 1.00 60.69 87 PRO A N 1
ATOM 673 C CA . PRO A 1 87 ? 6.915 -4.177 9.814 1.00 60.69 87 PRO A CA 1
ATOM 674 C C . PRO A 1 87 ? 8.060 -3.753 10.757 1.00 60.69 87 PRO A C 1
ATOM 676 O O . PRO A 1 87 ? 8.276 -2.556 10.935 1.00 60.69 87 PRO A O 1
ATOM 679 N N . PRO A 1 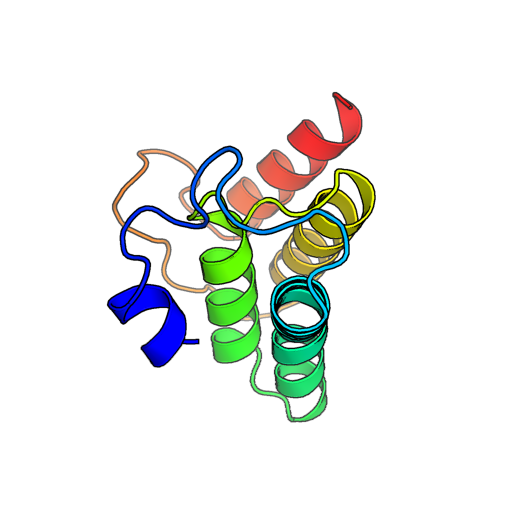88 ? 8.861 -4.686 11.305 1.00 56.50 88 PRO A N 1
ATOM 680 C CA . PRO A 1 88 ? 9.869 -4.399 12.340 1.00 56.50 88 PRO A CA 1
ATOM 681 C C . PRO A 1 88 ? 11.107 -3.615 11.858 1.00 56.50 88 PRO A C 1
ATOM 683 O O . PRO A 1 88 ? 12.077 -3.475 12.596 1.00 56.50 88 PRO A O 1
ATOM 686 N N . GLN A 1 89 ? 11.121 -3.143 10.610 1.00 57.47 89 GLN A N 1
ATOM 687 C CA . GLN A 1 89 ? 12.345 -2.722 9.918 1.00 57.47 89 GLN A CA 1
ATOM 688 C C . GLN A 1 89 ? 12.645 -1.218 10.033 1.00 57.47 89 GLN A C 1
ATOM 690 O O . GLN A 1 89 ? 13.677 -0.779 9.536 1.00 57.47 89 GLN A O 1
ATOM 695 N N . LEU A 1 90 ? 11.788 -0.428 10.695 1.00 51.12 90 LEU A N 1
ATOM 696 C CA . LEU A 1 90 ? 11.984 1.011 10.907 1.00 51.12 90 LEU A CA 1
ATOM 697 C C . LEU A 1 90 ? 11.546 1.411 12.328 1.00 51.12 90 LEU A C 1
ATOM 699 O O . LEU A 1 90 ? 10.500 0.985 12.805 1.00 51.12 90 LEU A O 1
ATOM 703 N N . SER A 1 91 ? 12.345 2.236 13.014 1.00 57.41 91 SER A N 1
ATOM 704 C CA . SER A 1 91 ? 12.079 2.732 14.382 1.00 57.41 91 SER A CA 1
ATOM 705 C C . SER A 1 91 ? 10.892 3.707 14.481 1.00 57.41 91 SER A C 1
ATOM 707 O O . SER A 1 91 ? 10.491 4.099 15.580 1.00 57.41 91 SER A O 1
ATOM 709 N N . THR A 1 92 ? 10.330 4.080 13.335 1.00 63.59 92 THR A N 1
ATOM 710 C CA . THR A 1 92 ? 9.112 4.857 13.121 1.00 63.59 92 THR A CA 1
ATOM 711 C C . THR A 1 92 ? 8.505 4.395 11.794 1.00 63.59 92 THR A C 1
ATOM 713 O O . THR A 1 92 ? 9.256 4.121 10.853 1.00 63.59 92 THR A O 1
ATOM 716 N N . PRO A 1 93 ? 7.176 4.310 11.656 1.00 70.31 93 PRO A N 1
ATOM 717 C CA . PRO A 1 93 ? 6.125 4.681 12.610 1.00 70.31 93 PRO A CA 1
ATOM 718 C C . PRO A 1 93 ? 5.844 3.588 13.657 1.00 70.31 93 PRO A C 1
ATOM 720 O O . PRO A 1 93 ? 6.136 2.423 13.419 1.00 70.31 93 PRO A O 1
ATOM 723 N N . LYS A 1 94 ? 5.302 3.966 14.825 1.00 76.31 94 LYS A N 1
ATOM 724 C CA . LYS A 1 94 ? 4.984 3.057 15.952 1.00 76.31 94 LYS A CA 1
ATOM 725 C C . LYS A 1 94 ? 3.527 2.602 15.997 1.00 76.31 94 LYS A C 1
ATOM 727 O O . LYS A 1 94 ? 3.210 1.650 16.704 1.00 76.31 94 LYS A O 1
ATOM 732 N N . ASN A 1 95 ? 2.649 3.289 15.274 1.00 84.62 95 ASN A N 1
ATOM 733 C CA . ASN A 1 95 ? 1.242 2.933 15.112 1.00 84.62 95 ASN A CA 1
ATOM 734 C C . ASN A 1 95 ? 0.727 3.383 13.733 1.00 84.62 95 ASN A C 1
ATOM 736 O O . ASN A 1 95 ? 1.398 4.119 13.003 1.00 84.62 95 ASN A O 1
ATOM 740 N N . ASN A 1 96 ? -0.487 2.948 13.398 1.00 89.44 96 ASN A N 1
ATOM 741 C CA . ASN A 1 96 ? -1.156 3.264 12.135 1.00 89.44 96 ASN A CA 1
ATOM 742 C C . ASN A 1 96 ? -1.324 4.776 11.901 1.00 89.44 96 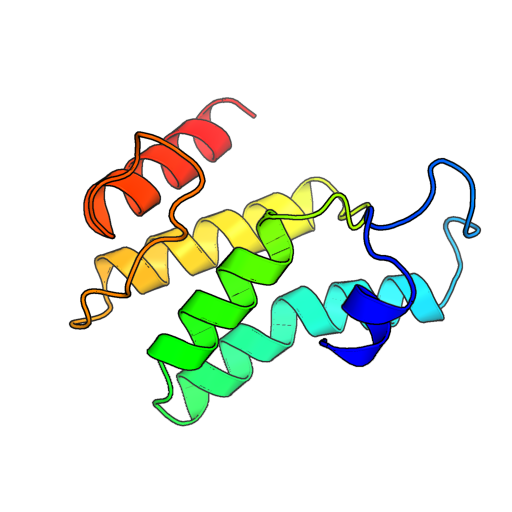ASN A C 1
ATOM 744 O O . ASN A 1 96 ? -1.188 5.243 10.771 1.00 89.44 96 ASN A O 1
ATOM 748 N N . THR A 1 97 ? -1.578 5.553 12.956 1.00 90.44 97 THR A N 1
ATOM 749 C CA . THR A 1 97 ? -1.754 7.01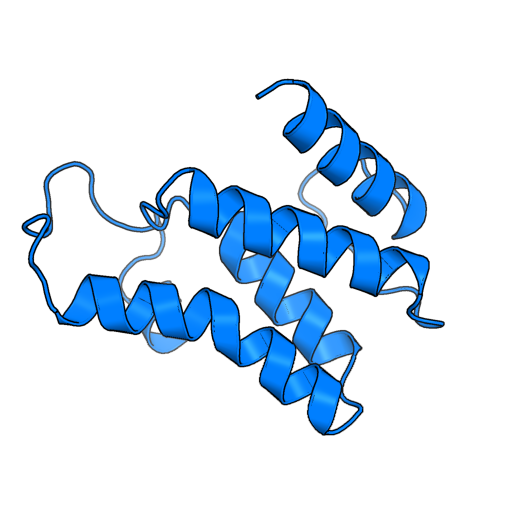0 12.862 1.00 90.44 97 THR A CA 1
ATOM 750 C C . THR A 1 97 ? -0.457 7.709 12.465 1.00 90.44 97 THR A C 1
ATOM 752 O O . THR A 1 97 ? -0.457 8.544 11.563 1.00 90.44 97 THR A O 1
ATOM 755 N N . GLU A 1 98 ? 0.663 7.358 13.098 1.00 91.25 98 GLU A N 1
ATOM 756 C CA . GLU A 1 98 ? 1.984 7.883 12.740 1.00 91.25 98 GLU A CA 1
ATOM 757 C C . GLU A 1 98 ? 2.359 7.519 11.298 1.00 91.25 98 GLU A C 1
ATOM 759 O O . GLU A 1 98 ? 2.890 8.358 10.569 1.00 91.25 98 GLU A O 1
ATOM 764 N N . GLU A 1 99 ? 2.045 6.293 10.864 1.00 92.25 99 GLU A N 1
ATOM 765 C CA . GLU A 1 99 ? 2.268 5.861 9.481 1.00 92.25 99 GLU A CA 1
ATOM 766 C C . GLU A 1 99 ? 1.441 6.685 8.497 1.00 92.25 99 GLU A C 1
ATOM 768 O O . GLU A 1 99 ? 1.979 7.191 7.511 1.00 92.25 99 GLU A O 1
ATOM 773 N N . ALA A 1 100 ? 0.156 6.889 8.783 1.00 94.06 100 ALA A N 1
ATOM 774 C CA . ALA A 1 100 ? -0.712 7.703 7.947 1.00 94.06 100 ALA A CA 1
ATOM 775 C C . ALA A 1 100 ? -0.213 9.151 7.835 1.00 94.06 100 ALA A C 1
ATOM 777 O O . ALA A 1 100 ? -0.156 9.695 6.732 1.00 94.06 100 ALA A O 1
ATOM 778 N N . ILE A 1 101 ? 0.204 9.768 8.947 1.00 93.06 101 ILE A N 1
ATOM 779 C CA . ILE A 1 101 ? 0.766 11.128 8.950 1.00 93.06 101 ILE A CA 1
ATOM 780 C C . ILE A 1 101 ? 2.037 11.189 8.098 1.00 93.06 101 ILE A C 1
ATOM 782 O O . ILE A 1 101 ? 2.189 12.112 7.295 1.00 93.06 101 ILE A O 1
ATOM 786 N N . LEU A 1 102 ? 2.934 10.207 8.227 1.00 92.81 102 LEU A N 1
ATOM 787 C CA . LEU A 1 102 ? 4.157 10.143 7.428 1.00 92.81 102 LEU A CA 1
ATOM 788 C C . LEU A 1 102 ? 3.847 10.029 5.929 1.00 92.81 102 LEU A C 1
ATOM 790 O O . LEU A 1 102 ? 4.431 10.761 5.129 1.00 92.81 102 LEU A O 1
ATOM 794 N N . LEU A 1 103 ? 2.913 9.156 5.546 1.00 94.44 103 LEU A N 1
ATOM 795 C CA . LEU A 1 103 ? 2.481 8.991 4.154 1.00 94.44 103 LEU A CA 1
ATOM 796 C C . LEU A 1 103 ? 1.909 10.295 3.583 1.00 94.44 103 LEU A C 1
ATOM 798 O O . LEU A 1 103 ? 2.276 10.696 2.478 1.00 94.44 103 LEU A O 1
ATOM 802 N N . LEU A 1 104 ? 1.064 10.993 4.346 1.00 94.75 104 LEU A N 1
ATOM 803 C CA . LEU A 1 104 ? 0.513 12.292 3.950 1.00 94.75 104 LEU A CA 1
ATOM 804 C C . LEU A 1 104 ? 1.606 13.360 3.821 1.00 94.75 104 LEU A C 1
ATOM 806 O O . LEU A 1 104 ? 1.604 14.131 2.865 1.00 94.75 104 LEU A O 1
ATOM 810 N N . PHE A 1 105 ? 2.582 13.377 4.728 1.00 93.94 105 PHE A N 1
ATOM 811 C CA . PHE A 1 105 ? 3.705 14.308 4.660 1.00 93.94 105 PHE A CA 1
ATOM 812 C C . PHE A 1 105 ? 4.593 14.065 3.431 1.00 93.94 105 PHE A C 1
ATOM 814 O O . PHE A 1 105 ? 5.021 15.021 2.786 1.00 93.94 105 PHE A O 1
ATOM 821 N N . ILE A 1 106 ? 4.834 12.799 3.069 1.00 91.12 106 ILE A N 1
ATOM 822 C CA . ILE A 1 106 ? 5.544 12.427 1.834 1.00 91.12 106 ILE A CA 1
ATOM 823 C C . ILE A 1 106 ? 4.776 12.924 0.604 1.00 91.12 106 ILE A C 1
ATOM 825 O O . ILE A 1 106 ? 5.383 13.488 -0.303 1.00 91.12 106 ILE A O 1
ATOM 829 N N . LEU A 1 107 ? 3.450 12.760 0.584 1.00 92.50 107 LEU A N 1
ATOM 830 C CA . LEU A 1 107 ? 2.598 13.232 -0.510 1.00 92.50 107 LEU A CA 1
ATOM 831 C C . LEU A 1 107 ? 2.624 14.756 -0.672 1.00 92.50 107 LEU A C 1
ATOM 833 O O . LEU A 1 107 ? 2.659 15.237 -1.797 1.00 92.50 107 LEU A O 1
ATOM 837 N N . MET A 1 108 ? 2.627 15.511 0.430 1.00 90.00 108 MET A N 1
ATOM 838 C CA . MET A 1 108 ? 2.664 16.981 0.404 1.00 90.00 108 MET A CA 1
ATOM 839 C C . MET A 1 108 ? 4.015 17.561 -0.035 1.00 90.00 108 MET A C 1
ATOM 841 O O . MET A 1 108 ? 4.083 18.729 -0.406 1.00 90.00 108 MET A O 1
ATOM 845 N N . LYS A 1 109 ? 5.096 16.777 0.043 1.00 84.12 109 LYS A N 1
ATOM 846 C CA . LYS A 1 109 ? 6.451 17.184 -0.366 1.00 84.12 109 LYS A CA 1
ATOM 847 C C . LYS A 1 109 ? 6.753 16.948 -1.849 1.00 84.12 109 LYS A C 1
ATOM 849 O O . LYS A 1 109 ? 7.887 17.179 -2.268 1.00 84.12 109 LYS A O 1
ATOM 854 N N . LYS A 1 110 ? 5.781 16.443 -2.601 1.00 65.31 110 LYS A N 1
ATOM 855 C CA . LYS A 1 110 ? 5.901 16.056 -4.005 1.00 65.31 110 LYS A CA 1
ATOM 856 C C . LYS A 1 110 ? 5.349 17.150 -4.910 1.00 65.31 110 LYS A C 1
ATOM 858 O O . LYS A 1 110 ? 5.988 17.390 -5.954 1.00 65.31 110 LYS A O 1
#

Radius of gyration: 14.08 Å; chains: 1; bounding box: 31×32×39 Å